Protein AF-H1S1E1-F1 (afdb_monomer_lite)

Foldseek 3Di:
DEEEAEEEEAPLADQLVPLLVVQVVQVVVPDVYYYDYHYDHDYPDDDDPVVVVVVVVCLVVLLVVQVVVQVVVQVVCVVVVDHDPWDDDPSDDDLNVQLVDDLQVLLVVCVPTPLPPDQEEASEADSRHHHLQCQLVSCLVSQHWYAYPSLVVSLVVCVVVVHQQAGPSHTVSRPDCHSHD

InterPro domains:
  IPR026286 Maleate isomerase/Arylmalonate decarboxylase [PTHR40267] (68-173)
  IPR053714 Isomerization and Racemization Enzyme Superfamily [G3DSA:3.40.50.12500] (3-70)
  IPR053714 Isomerization and Racemization Enzyme Superfamily [G3DSA:3.40.50.12500] (71-178)

Radius of gyration: 17.54 Å; chains: 1; bounding box: 46×34×45 Å

Structure (mmCIF, N/CA/C/O backbone):
data_AF-H1S1E1-F1
#
_entry.id   AF-H1S1E1-F1
#
loop_
_atom_site.group_PDB
_atom_site.id
_atom_site.type_symbol
_atom_site.label_atom_id
_atom_site.label_alt_id
_atom_site.label_comp_id
_atom_site.label_asym_id
_atom_site.label_entity_id
_atom_site.label_seq_id
_atom_site.pdbx_PDB_ins_code
_atom_site.Cartn_x
_atom_site.Cartn_y
_atom_site.Cartn_z
_atom_site.occupancy
_atom_site.B_iso_or_equiv
_atom_site.auth_seq_id
_atom_site.auth_comp_id
_atom_site.auth_asym_id
_atom_site.auth_atom_id
_atom_site.pdbx_PDB_model_num
ATOM 1 N N . MET A 1 1 ? -4.943 10.098 22.826 1.00 81.69 1 MET A N 1
ATOM 2 C CA . MET A 1 1 ? -3.510 9.749 22.988 1.00 81.69 1 MET A CA 1
ATOM 3 C C . MET A 1 1 ? -2.759 10.214 21.748 1.00 81.69 1 MET A C 1
ATOM 5 O O . MET A 1 1 ? -3.332 10.129 20.667 1.00 81.69 1 MET A O 1
ATOM 9 N N . ASN A 1 2 ? -1.533 10.728 21.896 1.00 95.62 2 ASN A N 1
ATOM 10 C CA . ASN A 1 2 ? -0.752 11.296 20.789 1.00 95.62 2 ASN A CA 1
ATOM 11 C C . ASN A 1 2 ? 0.468 10.415 20.493 1.00 95.62 2 ASN A C 1
ATOM 13 O O . ASN A 1 2 ? 1.262 10.157 21.395 1.00 95.62 2 ASN A O 1
ATOM 17 N N . TYR A 1 3 ? 0.641 10.016 19.236 1.00 98.19 3 TYR A N 1
ATOM 18 C CA . TYR A 1 3 ? 1.746 9.184 18.764 1.00 98.19 3 TYR A CA 1
ATOM 19 C C . TYR A 1 3 ? 2.636 9.952 17.781 1.00 98.19 3 TYR A C 1
ATOM 21 O O . TYR A 1 3 ? 2.185 10.830 17.037 1.00 98.19 3 TYR A O 1
ATOM 29 N N . ARG A 1 4 ? 3.927 9.615 17.772 1.00 98.19 4 ARG A N 1
ATOM 30 C CA . ARG A 1 4 ? 4.915 10.145 16.827 1.00 98.19 4 ARG A CA 1
ATOM 31 C C . ARG A 1 4 ? 5.440 8.988 15.992 1.00 98.19 4 ARG A C 1
ATOM 33 O O . ARG A 1 4 ? 5.985 8.040 16.547 1.00 98.19 4 ARG A O 1
ATOM 40 N N . ILE A 1 5 ? 5.254 9.068 14.682 1.00 97.94 5 ILE A N 1
ATOM 41 C CA . ILE A 1 5 ? 5.705 8.062 13.727 1.00 97.94 5 ILE A CA 1
ATOM 42 C C . ILE A 1 5 ? 6.956 8.592 13.037 1.00 97.94 5 ILE A C 1
ATOM 44 O O . ILE A 1 5 ? 6.921 9.651 12.413 1.00 97.94 5 ILE A O 1
ATOM 48 N N . GLY A 1 6 ? 8.059 7.861 13.176 1.00 96.88 6 GLY A N 1
ATOM 49 C CA . GLY A 1 6 ? 9.288 8.108 12.432 1.00 96.88 6 GLY A CA 1
ATOM 50 C C . GLY A 1 6 ? 9.296 7.312 11.128 1.00 96.88 6 GLY A C 1
ATOM 51 O O . GLY A 1 6 ? 9.032 6.110 11.159 1.00 96.88 6 GLY A O 1
ATOM 52 N N . GLN A 1 7 ? 9.615 7.948 10.003 1.00 93.12 7 GLN A N 1
ATOM 53 C CA . GLN A 1 7 ? 9.804 7.280 8.713 1.00 93.12 7 GLN A CA 1
ATOM 54 C C . GLN A 1 7 ? 11.248 7.466 8.239 1.00 93.12 7 GLN A C 1
ATOM 56 O O . GLN A 1 7 ? 11.750 8.584 8.173 1.00 93.12 7 GLN A O 1
ATOM 61 N N . ILE A 1 8 ? 11.926 6.368 7.907 1.00 87.50 8 ILE A N 1
ATOM 62 C CA . ILE A 1 8 ? 13.207 6.409 7.195 1.00 87.50 8 ILE A CA 1
ATOM 63 C C . ILE A 1 8 ? 12.890 6.107 5.738 1.00 87.50 8 ILE A C 1
ATOM 65 O O . ILE A 1 8 ? 12.421 5.013 5.432 1.00 87.50 8 ILE A O 1
ATOM 69 N N . VAL A 1 9 ? 13.100 7.083 4.858 1.00 84.88 9 VAL A N 1
ATOM 70 C CA . VAL A 1 9 ? 12.704 6.982 3.447 1.00 84.88 9 VAL A CA 1
ATOM 71 C C . VAL A 1 9 ? 13.876 7.309 2.516 1.00 84.88 9 VAL A C 1
ATOM 73 O O . VAL A 1 9 ? 14.739 8.120 2.873 1.00 84.88 9 VAL A O 1
ATOM 76 N N . PRO A 1 10 ? 13.940 6.707 1.315 1.00 83.44 10 PRO A N 1
ATOM 77 C CA . PRO A 1 10 ? 14.850 7.162 0.269 1.00 83.44 10 PRO A CA 1
ATOM 78 C C . PRO A 1 10 ? 14.654 8.649 -0.027 1.00 83.44 10 PRO A C 1
ATOM 80 O O . PRO A 1 10 ? 13.535 9.154 0.013 1.00 83.44 10 PRO A O 1
ATOM 83 N N . SER A 1 11 ? 15.722 9.360 -0.386 1.00 83.62 11 SER A N 1
ATOM 84 C CA . SER A 1 11 ? 15.637 10.796 -0.684 1.00 83.62 11 SER A CA 1
ATOM 85 C C . SER A 1 11 ? 14.683 11.148 -1.831 1.00 83.62 11 SER A C 1
ATOM 87 O O . SER A 1 11 ? 14.153 12.259 -1.835 1.00 83.62 11 SER A O 1
ATOM 89 N N . SER A 1 12 ? 14.484 10.229 -2.781 1.00 83.75 12 SER A N 1
ATOM 90 C CA . SER A 1 12 ? 13.546 10.352 -3.904 1.00 83.75 12 SER A CA 1
ATOM 91 C C . SER A 1 12 ? 12.153 9.792 -3.599 1.00 83.75 12 SER A C 1
ATOM 93 O O . SER A 1 12 ? 11.258 9.940 -4.428 1.00 83.75 12 SER A O 1
ATOM 95 N N . ASN A 1 13 ? 11.944 9.147 -2.443 1.00 87.19 13 ASN A N 1
ATOM 96 C CA . ASN A 1 13 ? 10.631 8.618 -2.104 1.00 87.19 13 ASN A CA 1
ATOM 97 C C . ASN A 1 13 ? 9.697 9.751 -1.674 1.00 87.19 13 ASN A C 1
ATOM 99 O O . ASN A 1 13 ? 10.069 10.592 -0.858 1.00 87.19 13 ASN A O 1
ATOM 103 N N . ILE A 1 14 ? 8.491 9.762 -2.231 1.00 93.50 14 ILE A N 1
ATOM 104 C CA . ILE A 1 14 ? 7.436 10.720 -1.874 1.00 93.50 14 ILE A CA 1
ATOM 105 C C . ILE A 1 14 ? 6.152 10.014 -1.442 1.00 93.50 14 ILE A C 1
ATOM 107 O O . ILE A 1 14 ? 5.331 10.599 -0.741 1.00 93.50 14 ILE A O 1
ATOM 111 N N . THR A 1 15 ? 5.973 8.757 -1.843 1.00 96.38 15 THR A N 1
ATOM 112 C CA . THR A 1 15 ? 4.716 8.028 -1.670 1.00 96.38 15 THR A CA 1
ATOM 113 C C . THR A 1 15 ? 4.504 7.585 -0.232 1.00 96.38 15 THR A C 1
ATOM 115 O O . THR A 1 15 ? 3.410 7.774 0.294 1.00 96.38 15 THR A O 1
ATOM 118 N N . MET A 1 16 ? 5.535 7.112 0.477 1.00 96.44 16 MET A N 1
ATOM 119 C CA . MET A 1 16 ? 5.373 6.715 1.885 1.00 96.44 16 MET A CA 1
ATOM 120 C C . MET A 1 16 ? 5.051 7.902 2.793 1.00 96.44 16 MET A C 1
ATOM 122 O O . MET A 1 16 ? 4.323 7.744 3.772 1.00 96.44 16 MET A O 1
ATOM 126 N N . GLU A 1 17 ? 5.568 9.087 2.464 1.00 97.19 17 GLU A N 1
ATOM 127 C CA . GLU A 1 17 ? 5.286 10.341 3.175 1.00 97.19 17 GLU A CA 1
ATOM 128 C C . GLU A 1 17 ? 3.906 10.928 2.814 1.00 97.19 17 GLU A C 1
ATOM 130 O O . GLU A 1 17 ? 3.470 11.898 3.429 1.00 97.19 17 GLU A O 1
ATOM 135 N N . ARG A 1 18 ? 3.199 10.343 1.836 1.00 97.81 18 ARG A N 1
ATOM 136 C CA . ARG A 1 18 ? 1.832 10.719 1.443 1.00 97.81 18 ARG A CA 1
ATOM 137 C C . ARG A 1 18 ? 0.806 9.687 1.901 1.00 97.81 18 ARG A C 1
ATOM 139 O O . ARG A 1 18 ? -0.139 10.034 2.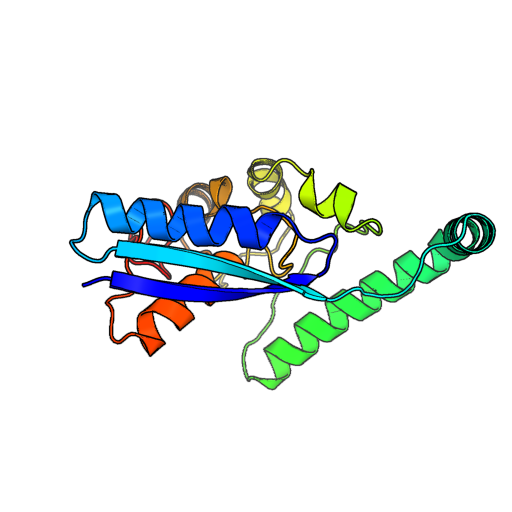605 1.00 97.81 18 ARG A O 1
ATOM 146 N N . GLU A 1 19 ? 0.993 8.423 1.534 1.00 98.56 19 GLU A N 1
ATOM 147 C CA . GLU A 1 19 ? -0.004 7.369 1.739 1.00 98.56 19 GLU A CA 1
ATOM 148 C C . GLU A 1 19 ? -0.123 6.946 3.195 1.00 98.56 19 GLU A C 1
ATOM 150 O O . GLU A 1 19 ? -1.237 6.837 3.701 1.00 98.56 19 GLU A O 1
ATOM 155 N N . VAL A 1 20 ? 0.997 6.767 3.906 1.00 98.50 20 VAL A N 1
ATOM 156 C CA . VAL A 1 20 ? 0.931 6.392 5.325 1.00 98.50 20 VAL A CA 1
ATOM 157 C C . VAL A 1 20 ? 0.213 7.486 6.127 1.00 98.50 20 VAL A C 1
ATOM 159 O O . VAL A 1 20 ? -0.776 7.162 6.790 1.00 98.50 20 VAL A O 1
ATOM 162 N N . PRO A 1 21 ? 0.580 8.782 6.035 1.00 98.50 21 PRO A N 1
ATOM 163 C CA . PRO A 1 21 ? -0.198 9.833 6.684 1.00 98.50 21 PRO A CA 1
ATOM 164 C C . PRO A 1 21 ? -1.665 9.886 6.246 1.00 98.50 21 PRO A C 1
ATOM 166 O O . PRO A 1 21 ? -2.521 10.117 7.096 1.00 98.50 21 PRO A O 1
ATOM 169 N N . ALA A 1 22 ? -1.984 9.639 4.970 1.00 98.50 22 ALA A N 1
ATOM 170 C CA . ALA A 1 22 ? -3.365 9.628 4.483 1.00 98.50 22 ALA A CA 1
ATOM 171 C C . ALA A 1 22 ? -4.209 8.501 5.109 1.00 98.50 22 ALA A C 1
ATOM 173 O O . ALA A 1 22 ? -5.330 8.755 5.556 1.00 98.50 22 ALA A O 1
ATOM 174 N N . ILE A 1 23 ? -3.652 7.291 5.232 1.00 98.62 23 ILE A N 1
ATOM 175 C CA . ILE A 1 23 ? -4.292 6.152 5.910 1.00 98.62 23 ILE A CA 1
ATOM 176 C C . ILE A 1 23 ? -4.599 6.509 7.371 1.00 98.62 23 ILE A C 1
ATOM 178 O O . ILE A 1 23 ? -5.732 6.375 7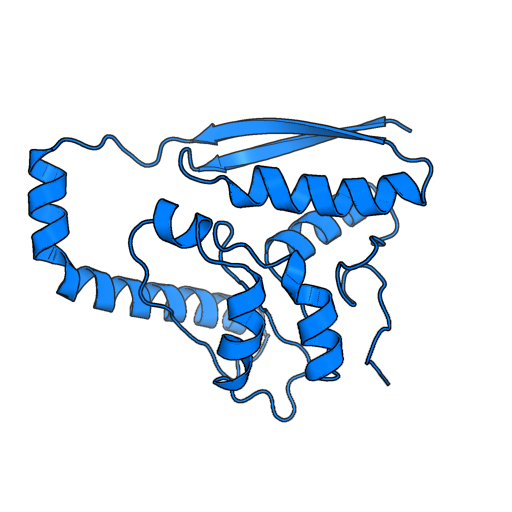.845 1.00 98.62 23 ILE A O 1
ATOM 182 N N . PHE A 1 24 ? -3.607 7.030 8.098 1.00 98.56 24 PHE A N 1
ATOM 183 C CA . PHE A 1 24 ? -3.801 7.447 9.488 1.00 98.56 24 PHE A CA 1
ATOM 184 C C . PHE A 1 24 ? -4.733 8.657 9.614 1.00 98.56 24 PHE A C 1
ATOM 186 O O . PHE A 1 24 ? -5.465 8.753 10.596 1.00 98.56 24 PHE A O 1
ATOM 193 N N . ALA A 1 25 ? -4.768 9.562 8.635 1.00 98.25 25 ALA A N 1
ATOM 194 C CA . ALA A 1 25 ? -5.738 10.652 8.599 1.00 98.25 25 ALA A CA 1
ATOM 195 C C . ALA A 1 25 ? -7.169 10.118 8.471 1.00 98.25 25 ALA A C 1
ATOM 197 O O . ALA A 1 25 ? -8.057 10.613 9.164 1.00 98.25 25 ALA A O 1
ATOM 198 N N . GLY A 1 26 ? -7.382 9.075 7.659 1.00 97.62 26 GLY A N 1
ATOM 199 C CA . GLY A 1 26 ? -8.639 8.329 7.608 1.00 97.62 26 GLY A CA 1
ATOM 200 C C . GLY A 1 26 ? -9.062 7.831 8.985 1.00 97.62 26 GLY A C 1
ATOM 201 O O . GLY A 1 26 ? -10.160 8.139 9.449 1.00 97.62 26 GLY A O 1
ATOM 202 N N . ARG A 1 27 ? -8.150 7.147 9.679 1.00 97.12 27 ARG A N 1
ATOM 203 C CA . ARG A 1 27 ? -8.366 6.678 11.052 1.00 97.12 27 ARG A CA 1
ATOM 204 C C . ARG A 1 27 ? -8.702 7.817 12.023 1.00 97.12 27 ARG A C 1
ATOM 206 O O . ARG A 1 27 ? -9.658 7.710 12.785 1.00 97.12 27 ARG A O 1
ATOM 213 N N . MET A 1 28 ? -7.938 8.912 12.008 1.00 97.62 28 MET A N 1
ATOM 214 C CA . MET A 1 28 ? -8.110 10.042 12.939 1.00 97.62 28 MET A CA 1
ATOM 215 C C . MET A 1 28 ? -9.464 10.749 12.804 1.00 97.62 28 MET A C 1
ATOM 217 O O . MET A 1 28 ? -9.888 11.416 13.749 1.00 97.62 28 MET A O 1
ATOM 221 N N . ARG A 1 29 ? -10.152 10.610 11.659 1.00 97.00 29 ARG A N 1
ATOM 222 C CA . ARG A 1 29 ? -11.530 11.102 11.490 1.00 97.00 29 ARG A CA 1
ATOM 223 C C . ARG A 1 29 ? -12.552 10.296 12.293 1.00 97.00 29 ARG A C 1
ATOM 225 O O . ARG A 1 29 ? -13.601 10.838 12.619 1.00 97.00 29 ARG A O 1
ATOM 232 N N . GLN A 1 30 ? -12.262 9.032 12.597 1.00 95.75 30 GLN A N 1
ATOM 233 C CA . GLN A 1 30 ? -13.202 8.109 13.241 1.00 95.75 30 GLN A CA 1
ATOM 234 C C . GLN A 1 30 ? -12.813 7.749 14.678 1.00 95.75 30 GLN A C 1
ATOM 236 O O . GLN A 1 30 ? -13.681 7.395 15.470 1.00 95.75 30 GLN A O 1
ATOM 241 N N . LEU A 1 31 ? -11.527 7.848 15.028 1.00 96.75 31 LEU A N 1
ATOM 242 C CA . LEU A 1 31 ? -10.983 7.372 16.302 1.00 96.75 31 LEU A CA 1
ATOM 243 C C . LEU A 1 31 ? -10.215 8.474 17.067 1.00 96.75 31 LEU A C 1
ATOM 245 O O . LEU A 1 31 ? -9.765 9.462 16.473 1.00 96.75 31 LEU A O 1
ATOM 249 N N . PRO A 1 32 ? -10.080 8.358 18.405 1.00 96.88 32 PRO A N 1
ATOM 250 C CA . PRO A 1 32 ? -9.568 9.437 19.255 1.00 96.88 32 PRO A CA 1
ATOM 251 C C . PRO A 1 32 ? -8.038 9.587 19.243 1.00 96.88 32 PRO A C 1
ATOM 253 O O . PRO A 1 32 ? -7.521 10.594 19.735 1.00 96.88 32 PRO A O 1
ATOM 256 N N . GLU A 1 33 ? -7.285 8.615 18.720 1.00 97.75 33 GLU A N 1
ATOM 257 C CA . GLU A 1 33 ? -5.828 8.739 18.612 1.00 97.75 33 GLU A CA 1
ATOM 258 C C . GLU A 1 33 ? -5.426 9.862 17.648 1.00 97.75 33 GLU A C 1
ATOM 260 O O . GLU A 1 33 ? -6.137 10.183 16.694 1.00 97.75 33 GLU A O 1
ATOM 265 N N . ARG A 1 34 ? -4.268 10.478 17.892 1.00 98.00 34 ARG A N 1
ATOM 266 C CA . ARG A 1 34 ? -3.675 11.487 17.008 1.00 98.00 34 ARG A CA 1
ATOM 267 C C . ARG A 1 34 ? -2.240 11.111 16.678 1.00 98.00 34 ARG A C 1
ATOM 269 O O . ARG A 1 34 ? -1.526 10.593 17.535 1.00 98.00 34 ARG A O 1
ATOM 276 N N . PHE A 1 35 ? -1.818 11.404 15.452 1.00 98.44 35 PHE A N 1
ATOM 277 C CA . PHE A 1 35 ? -0.511 11.023 14.925 1.00 98.44 35 PHE A CA 1
ATOM 278 C C . PHE A 1 35 ? 0.198 12.236 14.333 1.00 98.44 35 PHE A C 1
ATOM 280 O O . PHE A 1 35 ? -0.417 13.084 13.692 1.00 98.44 35 PHE A O 1
ATOM 287 N N . SER A 1 36 ? 1.508 12.295 14.538 1.00 98.31 36 SER A N 1
ATOM 288 C CA . SER A 1 36 ? 2.411 13.196 13.821 1.00 98.31 36 SER A CA 1
ATOM 289 C C . SER A 1 36 ? 3.486 12.367 13.129 1.00 98.31 36 SER A C 1
ATOM 291 O O . SER A 1 36 ? 3.926 11.358 13.685 1.00 98.31 36 SER A O 1
ATOM 293 N N . PHE A 1 37 ? 3.892 12.785 11.933 1.00 98.25 37 PHE A N 1
ATOM 294 C CA . PHE A 1 37 ? 4.836 12.062 11.084 1.00 98.25 37 PHE A CA 1
ATOM 295 C C . PHE A 1 37 ? 6.125 12.862 10.946 1.00 98.25 37 PHE A C 1
ATOM 297 O O . PHE A 1 37 ? 6.085 14.073 10.735 1.00 98.25 37 PHE A O 1
ATOM 304 N N . HIS A 1 38 ? 7.256 12.180 11.108 1.00 97.94 38 HIS A N 1
ATOM 305 C CA . HIS A 1 38 ? 8.590 12.772 11.123 1.00 97.94 38 HIS A CA 1
ATOM 306 C C . HIS A 1 38 ? 9.506 11.919 10.255 1.00 97.94 38 HIS A C 1
ATOM 308 O O . HIS A 1 38 ? 9.708 10.741 10.551 1.00 97.94 38 HIS A O 1
ATOM 314 N N . SER A 1 39 ? 10.071 12.498 9.202 1.00 93.19 39 SER A N 1
ATOM 315 C CA . SER A 1 39 ? 10.877 11.746 8.242 1.00 93.19 39 SER A CA 1
ATOM 316 C C . SER A 1 39 ? 12.363 12.053 8.360 1.00 93.19 39 SER A C 1
ATOM 318 O O . SER A 1 39 ? 12.767 13.200 8.547 1.00 93.19 39 SER A O 1
ATOM 320 N N . SER A 1 40 ? 13.183 11.024 8.172 1.00 90.69 40 SER A N 1
ATOM 321 C CA . SER A 1 40 ? 14.610 11.140 7.888 1.00 90.69 40 SER A CA 1
ATOM 322 C C . SER A 1 40 ? 14.893 10.539 6.516 1.00 90.69 40 SER A C 1
ATOM 324 O O . SER A 1 40 ? 14.399 9.458 6.186 1.00 90.69 40 SER A O 1
ATOM 326 N N . ARG A 1 41 ? 15.678 11.249 5.702 1.00 85.50 41 ARG A N 1
ATOM 327 C CA . ARG A 1 41 ? 15.966 10.860 4.319 1.00 85.50 41 ARG A CA 1
ATOM 328 C C . ARG A 1 41 ? 17.356 10.259 4.198 1.00 85.50 41 ARG A C 1
ATOM 330 O O . ARG A 1 41 ? 18.344 10.897 4.554 1.00 85.50 41 ARG A O 1
ATOM 337 N N . VAL A 1 42 ? 17.431 9.065 3.620 1.00 77.81 42 VAL A N 1
ATOM 338 C CA . VAL A 1 42 ? 18.698 8.403 3.290 1.00 77.81 42 VAL A CA 1
ATOM 339 C C . VAL A 1 42 ? 18.996 8.631 1.810 1.00 77.81 42 VAL A C 1
ATOM 341 O O . VAL A 1 42 ? 18.147 8.388 0.951 1.00 77.81 42 VAL A O 1
ATOM 344 N N . ARG A 1 43 ? 20.197 9.132 1.498 1.00 69.19 43 ARG A N 1
ATOM 345 C CA . ARG A 1 43 ? 20.648 9.289 0.109 1.00 69.19 43 ARG A CA 1
ATOM 346 C C . ARG A 1 43 ? 21.149 7.954 -0.427 1.00 69.19 43 ARG A C 1
ATOM 348 O O . ARG A 1 43 ? 22.132 7.423 0.081 1.00 69.19 43 ARG A O 1
ATOM 355 N N . LEU A 1 44 ? 20.530 7.480 -1.499 1.00 51.34 44 LEU A N 1
ATOM 356 C CA . LEU A 1 44 ? 21.059 6.414 -2.346 1.00 51.34 44 LEU A CA 1
ATOM 357 C C . LEU A 1 44 ? 21.965 7.048 -3.419 1.00 51.34 44 LEU A C 1
ATOM 359 O O . LEU A 1 44 ? 21.517 7.333 -4.514 1.00 51.34 44 LEU A O 1
ATOM 363 N N . HIS A 1 45 ? 23.217 7.333 -3.039 1.00 49.81 45 HIS A N 1
ATOM 364 C CA . HIS A 1 45 ? 24.364 7.770 -3.866 1.00 49.81 45 HIS A CA 1
ATOM 365 C C . HIS A 1 45 ? 24.207 9.005 -4.800 1.00 49.81 45 HIS A C 1
ATOM 367 O O . HIS A 1 45 ? 23.132 9.519 -5.082 1.00 49.81 45 HIS A O 1
ATOM 373 N N . ARG A 1 46 ? 25.348 9.621 -5.141 1.00 41.19 46 ARG A N 1
ATOM 374 C CA . ARG A 1 46 ? 25.475 10.966 -5.739 1.00 41.19 46 ARG A CA 1
ATOM 375 C C . ARG A 1 46 ? 25.353 10.870 -7.267 1.00 41.19 46 ARG A C 1
ATOM 377 O O . ARG A 1 46 ? 26.131 10.148 -7.869 1.00 41.19 46 ARG A O 1
ATOM 384 N N . VAL A 1 47 ? 24.448 11.629 -7.883 1.00 47.19 47 VAL A N 1
ATOM 385 C CA . VAL A 1 47 ? 24.239 11.642 -9.344 1.00 47.19 47 VAL A CA 1
ATOM 386 C C . VAL A 1 47 ? 25.107 12.727 -10.002 1.00 47.19 47 VAL A C 1
ATOM 388 O O . VAL A 1 47 ? 25.037 13.892 -9.608 1.00 47.19 47 VAL A O 1
ATOM 391 N N . VAL A 1 48 ? 25.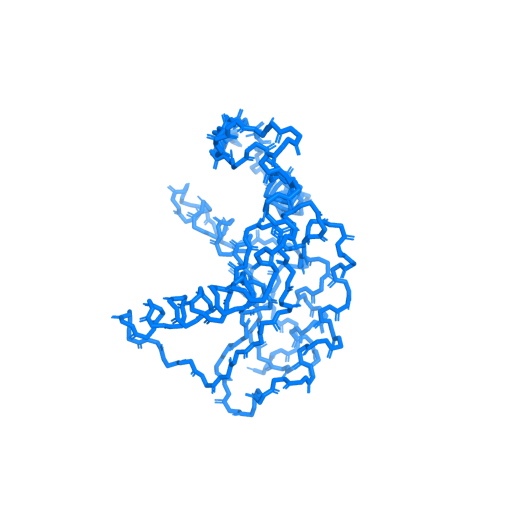921 12.354 -10.997 1.00 55.66 48 VAL A N 1
ATOM 392 C CA . VAL A 1 48 ? 26.736 13.257 -11.839 1.00 55.66 48 VAL A CA 1
ATOM 393 C C . VAL A 1 48 ? 26.294 13.094 -13.300 1.00 55.66 48 VAL A C 1
ATOM 395 O O . VAL A 1 48 ? 26.048 11.974 -13.733 1.00 55.66 48 VAL A O 1
ATOM 398 N N . ALA A 1 49 ? 26.202 14.180 -14.079 1.00 52.56 49 ALA A N 1
ATOM 399 C CA . ALA A 1 49 ? 25.633 14.168 -15.440 1.00 52.56 49 ALA A CA 1
ATOM 400 C C . ALA A 1 49 ? 26.263 13.124 -16.393 1.00 52.56 49 ALA A C 1
ATOM 402 O O . ALA A 1 49 ? 25.549 12.462 -17.140 1.00 52.56 49 ALA A O 1
ATOM 403 N N . GLN A 1 50 ? 27.581 12.905 -16.312 1.00 51.12 50 GLN A N 1
ATOM 404 C CA . GLN A 1 50 ? 28.273 11.862 -17.087 1.00 51.12 50 GLN A CA 1
ATOM 405 C C . GLN A 1 50 ? 27.887 10.429 -16.685 1.00 51.12 50 GLN A C 1
ATOM 407 O O . GLN A 1 50 ? 27.889 9.534 -17.530 1.00 51.12 50 GLN A O 1
ATOM 412 N N . GLU A 1 51 ? 27.549 10.190 -15.415 1.00 51.56 51 GLU A N 1
ATOM 413 C CA . GLU A 1 51 ? 27.049 8.883 -14.974 1.00 51.56 51 GLU A CA 1
ATOM 414 C C . GLU A 1 51 ? 25.604 8.656 -15.425 1.00 51.56 51 GLU A C 1
ATOM 416 O O . GLU A 1 51 ? 25.243 7.527 -15.741 1.00 51.56 51 GLU A O 1
ATOM 421 N N . LEU A 1 52 ? 24.818 9.728 -15.576 1.00 46.06 52 LEU A N 1
ATOM 422 C CA . LEU A 1 52 ? 23.457 9.680 -16.113 1.00 46.06 52 LEU A CA 1
ATOM 423 C C . LEU A 1 52 ? 23.431 9.252 -17.592 1.00 46.06 52 LEU A C 1
ATOM 425 O O . LEU A 1 52 ? 22.640 8.401 -17.985 1.00 46.06 52 LEU A O 1
ATOM 429 N N . GLU A 1 53 ? 24.348 9.772 -18.414 1.00 52.81 53 GLU A N 1
ATOM 430 C CA . GLU A 1 53 ? 24.490 9.343 -19.816 1.00 52.81 53 GLU A CA 1
ATOM 431 C C . GLU A 1 53 ? 24.944 7.885 -19.949 1.00 52.81 53 GLU A C 1
ATOM 433 O O . GLU A 1 53 ? 24.598 7.200 -20.913 1.00 52.81 53 GLU A O 1
ATOM 438 N N . ARG A 1 54 ? 25.740 7.403 -18.991 1.00 52.12 54 ARG A N 1
ATOM 439 C CA . ARG A 1 54 ? 26.179 6.008 -18.934 1.00 52.12 54 ARG A CA 1
ATOM 440 C C . ARG A 1 54 ? 25.040 5.089 -18.484 1.00 52.12 54 ARG A C 1
ATOM 442 O O . ARG A 1 54 ? 24.840 4.063 -19.120 1.00 52.12 54 ARG A O 1
ATOM 449 N N . MET A 1 55 ? 24.244 5.514 -17.504 1.00 45.47 55 MET A N 1
ATOM 450 C CA . MET A 1 55 ? 23.015 4.842 -17.071 1.00 45.47 55 MET A CA 1
ATOM 451 C C . MET A 1 55 ? 21.983 4.739 -18.207 1.00 45.47 55 MET A C 1
ATOM 453 O O . MET A 1 55 ? 21.414 3.675 -18.423 1.00 45.47 55 MET A O 1
ATOM 457 N N . ASN A 1 56 ? 21.822 5.791 -19.020 1.00 52.56 56 ASN A N 1
ATOM 458 C CA . ASN A 1 56 ? 20.935 5.765 -20.191 1.00 52.56 56 ASN A CA 1
ATOM 459 C C . ASN A 1 56 ? 21.365 4.737 -21.256 1.00 52.56 56 ASN A C 1
ATOM 461 O O . ASN A 1 56 ? 20.524 4.209 -21.978 1.00 52.56 56 ASN A O 1
ATOM 465 N N . ARG A 1 57 ? 22.661 4.417 -21.366 1.00 57.00 57 ARG A N 1
ATOM 466 C CA . ARG A 1 57 ? 23.150 3.350 -22.263 1.00 57.00 57 ARG A CA 1
ATOM 467 C C . ARG A 1 57 ? 22.928 1.945 -21.697 1.00 57.00 57 ARG A C 1
ATOM 469 O O . ARG A 1 57 ? 22.853 0.997 -22.473 1.00 57.00 57 ARG A O 1
ATOM 476 N N . ASP A 1 58 ? 22.761 1.825 -20.384 1.00 56.50 58 ASP A N 1
ATOM 477 C CA . ASP A 1 58 ? 22.526 0.561 -19.686 1.00 56.50 58 ASP A CA 1
ATOM 478 C C . ASP A 1 58 ? 21.033 0.178 -19.622 1.00 56.50 58 ASP A C 1
ATOM 480 O O . ASP A 1 58 ? 20.709 -0.855 -19.051 1.00 56.50 58 ASP A O 1
ATOM 484 N N . MET A 1 59 ? 20.111 0.920 -20.259 1.00 51.56 59 MET A N 1
ATOM 485 C CA . MET A 1 59 ? 18.656 0.655 -20.206 1.00 51.56 59 MET A CA 1
ATOM 486 C C . MET A 1 59 ? 18.261 -0.814 -20.462 1.00 51.56 59 MET A C 1
ATOM 488 O O . MET A 1 59 ? 17.396 -1.345 -19.769 1.00 51.56 59 MET A O 1
ATOM 492 N N . GLY A 1 60 ? 18.910 -1.500 -21.413 1.00 58.19 60 GLY A N 1
ATOM 493 C CA . GLY A 1 60 ? 18.657 -2.926 -21.676 1.00 58.19 60 GLY A CA 1
ATOM 494 C C . GLY A 1 60 ? 19.125 -3.857 -20.548 1.00 58.19 60 GLY A C 1
ATOM 495 O O . GLY A 1 60 ? 18.468 -4.850 -20.249 1.00 58.19 60 GLY A O 1
ATOM 496 N N . ARG A 1 61 ? 20.227 -3.510 -19.876 1.00 58.56 61 ARG A N 1
ATOM 497 C CA . ARG A 1 61 ? 20.707 -4.189 -18.668 1.00 58.56 61 ARG A CA 1
ATOM 498 C C . ARG A 1 61 ? 19.793 -3.888 -17.482 1.00 58.56 61 ARG A C 1
ATOM 500 O O . ARG A 1 61 ? 19.461 -4.799 -16.737 1.00 58.56 61 ARG A O 1
ATOM 507 N N . CYS A 1 62 ? 19.325 -2.654 -17.347 1.00 58.09 62 CYS A N 1
ATOM 508 C CA . CYS A 1 62 ? 18.432 -2.276 -16.264 1.00 58.09 62 CYS A CA 1
ATOM 509 C C . CYS A 1 62 ? 17.054 -2.955 -16.374 1.00 58.09 62 CYS A C 1
ATOM 511 O O . CYS A 1 62 ? 16.468 -3.307 -15.357 1.00 58.09 62 CYS A O 1
ATOM 513 N N . ALA A 1 63 ? 16.552 -3.213 -17.586 1.00 58.16 63 ALA A N 1
ATOM 514 C CA . ALA A 1 63 ? 15.347 -4.025 -17.778 1.00 58.16 63 ALA A CA 1
ATOM 515 C C . ALA A 1 63 ? 15.532 -5.475 -17.283 1.00 58.16 63 ALA A C 1
ATOM 517 O O . ALA A 1 63 ? 14.631 -6.028 -16.652 1.00 58.16 63 ALA A O 1
ATOM 518 N N . LEU A 1 64 ? 16.709 -6.074 -17.516 1.00 58.75 64 LEU A N 1
ATOM 519 C CA . LEU A 1 64 ? 17.063 -7.387 -16.960 1.00 58.75 64 LEU A CA 1
ATOM 520 C C . LEU A 1 64 ? 17.189 -7.333 -15.429 1.00 58.75 64 LEU A C 1
ATOM 522 O O . LEU A 1 64 ? 16.622 -8.178 -14.745 1.00 58.75 64 LEU A O 1
ATOM 526 N N . GLU A 1 65 ? 17.844 -6.305 -14.885 1.00 61.25 65 GLU A N 1
ATOM 527 C CA . GLU A 1 65 ? 17.980 -6.092 -13.435 1.00 61.25 65 GLU A CA 1
ATOM 528 C C . GLU A 1 65 ? 16.617 -5.876 -12.751 1.00 61.25 65 GLU A C 1
ATOM 530 O O . GLU A 1 65 ? 16.398 -6.343 -11.635 1.00 61.25 65 GLU A O 1
ATOM 535 N N . LEU A 1 66 ? 15.656 -5.223 -13.413 1.00 62.06 66 LEU A N 1
ATOM 536 C CA . LEU A 1 66 ? 14.294 -5.0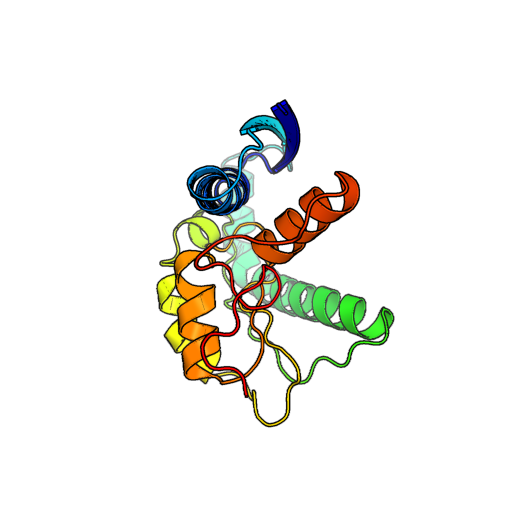87 -12.892 1.00 62.06 66 LEU A CA 1
ATOM 537 C C . LEU A 1 66 ? 13.552 -6.425 -12.869 1.00 62.06 66 LEU A C 1
ATOM 539 O O . LEU A 1 66 ? 12.846 -6.704 -11.899 1.00 62.06 66 LEU A O 1
ATOM 543 N N . ALA A 1 67 ? 13.697 -7.257 -13.903 1.00 67.75 67 ALA A N 1
ATOM 544 C CA . ALA A 1 67 ? 13.136 -8.606 -13.891 1.00 67.75 67 ALA A CA 1
ATOM 545 C C . ALA A 1 67 ? 13.748 -9.448 -12.755 1.00 67.75 67 ALA A C 1
ATOM 547 O O . ALA A 1 67 ? 13.024 -10.143 -12.039 1.00 67.75 67 ALA A O 1
ATOM 548 N N . GLU A 1 68 ? 15.057 -9.316 -12.520 1.00 74.31 68 GLU A N 1
ATOM 549 C CA . GLU A 1 68 ? 15.735 -9.918 -11.367 1.00 74.31 68 GLU A CA 1
ATOM 550 C C . GLU A 1 68 ? 15.226 -9.366 -10.028 1.00 74.31 68 GLU A C 1
ATOM 552 O O . GLU A 1 68 ? 15.081 -10.133 -9.073 1.00 74.31 68 GLU A O 1
ATOM 557 N N . LEU A 1 69 ? 14.898 -8.073 -9.944 1.00 78.50 69 LEU A N 1
ATOM 558 C CA . LEU A 1 69 ? 14.335 -7.464 -8.739 1.00 78.50 69 LEU A CA 1
ATOM 559 C C . LEU A 1 69 ? 12.931 -7.999 -8.436 1.00 78.50 69 LEU A C 1
ATOM 561 O O . LEU A 1 69 ? 12.654 -8.343 -7.289 1.00 78.50 69 LEU A O 1
ATOM 565 N N . THR A 1 70 ? 12.059 -8.122 -9.442 1.00 86.81 70 THR A N 1
ATOM 566 C CA . THR A 1 70 ? 10.742 -8.756 -9.261 1.00 86.81 70 THR A CA 1
ATOM 567 C C . THR A 1 70 ? 10.899 -10.196 -8.792 1.00 86.81 70 THR A C 1
ATOM 569 O O . THR A 1 70 ? 10.273 -10.565 -7.803 1.00 86.81 70 THR A O 1
ATOM 572 N N . ARG A 1 71 ? 11.787 -10.978 -9.422 1.00 87.88 71 ARG A N 1
ATOM 573 C CA . ARG A 1 71 ? 12.093 -12.348 -8.983 1.00 87.88 71 ARG A CA 1
ATOM 574 C C . ARG A 1 71 ? 12.575 -12.379 -7.531 1.00 87.88 71 ARG A C 1
ATOM 576 O O . ARG A 1 71 ? 12.096 -13.193 -6.760 1.00 87.88 71 ARG A O 1
ATOM 583 N N . THR A 1 72 ? 13.451 -11.458 -7.137 1.00 85.62 72 THR A N 1
ATOM 584 C CA . THR A 1 72 ? 13.953 -11.366 -5.754 1.00 85.62 72 THR A CA 1
ATOM 585 C C . THR A 1 72 ? 12.826 -11.103 -4.752 1.00 85.62 72 THR A C 1
ATOM 587 O O . THR A 1 72 ? 12.809 -11.693 -3.675 1.00 85.62 72 THR A O 1
ATOM 590 N N . VAL A 1 73 ? 11.869 -10.230 -5.091 1.00 89.19 73 VAL A N 1
ATOM 591 C CA . VAL A 1 73 ? 10.694 -9.969 -4.242 1.00 89.19 73 VAL A CA 1
ATOM 592 C C . VAL A 1 73 ? 9.806 -11.209 -4.137 1.00 89.19 73 VAL A C 1
ATOM 594 O O . VAL A 1 73 ? 9.381 -11.546 -3.035 1.00 89.19 73 VAL A O 1
ATOM 597 N N . VAL A 1 74 ? 9.548 -11.888 -5.259 1.00 94.88 74 VAL A N 1
ATOM 598 C CA . VAL A 1 74 ? 8.762 -13.130 -5.300 1.00 94.88 74 VAL A CA 1
ATOM 599 C C . VAL A 1 74 ? 9.419 -14.214 -4.447 1.00 94.88 74 VAL A C 1
ATOM 601 O O . VAL A 1 74 ? 8.793 -14.710 -3.518 1.00 94.88 74 VAL A O 1
ATOM 604 N N . GLU A 1 75 ? 10.703 -14.488 -4.673 1.00 94.00 75 GLU A N 1
ATOM 605 C CA . GLU A 1 75 ? 11.467 -15.497 -3.932 1.00 94.00 75 GLU A CA 1
ATOM 606 C C . GLU A 1 75 ? 11.504 -15.205 -2.432 1.00 94.00 75 GLU A C 1
ATOM 608 O O . GLU A 1 75 ? 11.440 -16.123 -1.617 1.00 94.00 75 GLU A O 1
ATOM 613 N N . TYR A 1 76 ? 11.578 -13.929 -2.045 1.00 92.00 76 TYR A N 1
ATOM 614 C CA . TYR A 1 76 ? 11.500 -13.550 -0.640 1.00 92.00 76 TYR A CA 1
ATOM 615 C C . TYR A 1 76 ? 10.130 -13.896 -0.040 1.00 92.00 76 TYR A C 1
ATOM 617 O O . TYR A 1 76 ? 10.077 -14.510 1.023 1.00 92.00 76 TYR A O 1
ATOM 625 N N . ILE A 1 77 ? 9.030 -13.560 -0.721 1.00 95.62 77 ILE A N 1
ATOM 626 C CA . ILE A 1 77 ? 7.668 -13.887 -0.264 1.00 95.62 77 ILE A CA 1
ATOM 627 C C . ILE A 1 77 ? 7.481 -15.410 -0.161 1.00 95.62 77 ILE A C 1
ATOM 629 O O . ILE A 1 77 ? 6.987 -15.902 0.855 1.00 95.62 77 ILE A O 1
ATOM 633 N N . GLU A 1 78 ? 7.952 -16.160 -1.156 1.00 97.44 78 GLU A N 1
ATOM 634 C CA . GLU A 1 78 ? 7.903 -17.626 -1.167 1.00 97.44 78 GLU A CA 1
ATOM 635 C C . GLU A 1 78 ? 8.751 -18.248 -0.055 1.00 97.44 78 GLU A C 1
ATOM 637 O O . GLU A 1 78 ? 8.333 -19.223 0.572 1.00 97.44 78 GLU A O 1
ATOM 642 N N . SER A 1 79 ? 9.906 -17.655 0.266 1.00 96.50 79 SER A N 1
ATOM 643 C CA . SER A 1 79 ? 10.752 -18.108 1.378 1.00 96.50 79 SER A CA 1
ATOM 644 C C . SER A 1 79 ? 10.086 -17.956 2.751 1.00 96.50 79 SER A C 1
ATOM 646 O O . SER A 1 79 ? 10.414 -18.698 3.677 1.00 96.50 79 SER A O 1
ATOM 648 N N . GLU A 1 80 ? 9.104 -17.058 2.870 1.00 97.44 80 GLU A N 1
ATOM 649 C CA . GLU A 1 80 ? 8.262 -16.885 4.061 1.00 97.44 80 GLU A CA 1
ATOM 650 C C . GLU A 1 80 ? 7.050 -17.847 4.066 1.00 97.44 80 GLU A C 1
ATOM 652 O O . GLU A 1 80 ? 6.165 -17.742 4.917 1.00 97.44 80 GLU A O 1
ATOM 657 N N . GLY A 1 81 ? 7.003 -18.806 3.132 1.00 97.62 81 GLY A N 1
ATOM 658 C CA . GLY A 1 81 ? 5.962 -19.831 3.038 1.00 97.62 81 GLY A CA 1
ATOM 659 C C . GLY A 1 81 ? 4.662 -19.352 2.389 1.00 97.62 81 GLY A C 1
ATOM 660 O O . GLY A 1 81 ? 3.615 -19.952 2.630 1.00 97.62 81 GLY A O 1
ATOM 661 N N . ILE A 1 82 ? 4.710 -18.273 1.601 1.00 98.12 82 ILE A N 1
ATOM 662 C CA . ILE A 1 82 ? 3.557 -17.705 0.892 1.00 98.12 82 ILE A CA 1
ATOM 663 C C . ILE A 1 82 ? 3.738 -17.938 -0.609 1.00 98.12 82 ILE A C 1
ATOM 665 O O . ILE A 1 82 ? 4.662 -17.404 -1.211 1.00 98.12 82 ILE A O 1
ATOM 669 N N . GLU A 1 83 ? 2.844 -18.706 -1.224 1.00 98.25 83 GLU A N 1
ATOM 670 C CA . GLU A 1 83 ? 2.867 -18.934 -2.672 1.00 98.25 83 GLU A CA 1
ATOM 671 C C . GLU A 1 83 ? 2.546 -17.643 -3.443 1.00 98.25 83 GLU A C 1
ATOM 673 O O . GLU A 1 83 ? 1.580 -16.941 -3.127 1.00 98.25 83 GLU A O 1
ATOM 678 N N . VAL A 1 84 ? 3.334 -17.340 -4.480 1.00 98.19 84 VAL A N 1
ATOM 679 C CA . VAL A 1 84 ? 3.062 -16.230 -5.401 1.00 98.19 84 VAL A CA 1
ATOM 680 C C . VAL A 1 84 ? 2.633 -16.791 -6.750 1.00 98.19 84 VAL A C 1
ATOM 682 O O . VAL A 1 84 ? 3.450 -17.268 -7.530 1.00 98.19 84 VAL A O 1
ATOM 685 N N . LYS A 1 85 ? 1.331 -16.704 -7.038 1.00 98.06 85 LYS A N 1
ATOM 686 C CA . LYS A 1 85 ? 0.752 -17.252 -8.271 1.00 98.06 85 LYS A CA 1
ATOM 687 C C . LYS A 1 85 ? 1.177 -16.495 -9.535 1.00 98.06 85 LYS A C 1
ATOM 689 O O . LYS A 1 85 ? 1.479 -17.115 -10.549 1.00 98.06 85 LYS A O 1
ATOM 694 N N . ASP A 1 86 ? 1.146 -15.165 -9.486 1.00 97.94 86 ASP A N 1
ATOM 695 C CA . ASP A 1 86 ? 1.454 -14.304 -10.629 1.00 97.94 86 ASP A CA 1
ATOM 696 C C . ASP A 1 86 ? 1.971 -12.932 -10.164 1.00 97.94 86 ASP A C 1
ATOM 698 O O . ASP A 1 86 ? 1.655 -12.477 -9.059 1.00 97.94 86 ASP A O 1
ATOM 702 N N . ALA A 1 87 ? 2.774 -12.269 -10.999 1.00 96.75 87 ALA A N 1
ATOM 703 C CA . ALA A 1 87 ? 3.374 -10.970 -10.708 1.00 96.75 87 ALA A CA 1
ATOM 704 C C . ALA A 1 87 ? 3.611 -10.141 -11.981 1.00 96.75 87 ALA A C 1
ATOM 706 O O . ALA A 1 87 ? 4.097 -10.636 -12.995 1.00 96.75 87 ALA A O 1
ATOM 707 N N . ILE A 1 88 ? 3.360 -8.830 -11.898 1.00 94.38 88 ILE A N 1
ATOM 708 C CA . ILE A 1 88 ? 3.641 -7.878 -12.982 1.00 94.38 88 ILE A CA 1
ATOM 709 C C . ILE A 1 88 ? 4.825 -6.992 -12.612 1.00 94.38 88 ILE A C 1
ATOM 711 O O . ILE A 1 88 ? 4.878 -6.399 -11.534 1.00 94.38 88 ILE A O 1
ATOM 715 N N . ASN A 1 89 ? 5.740 -6.838 -13.568 1.00 91.25 89 ASN A N 1
ATOM 716 C CA . ASN A 1 89 ? 6.755 -5.797 -13.563 1.00 91.25 89 ASN A CA 1
ATOM 717 C C . ASN A 1 89 ? 6.402 -4.726 -14.606 1.00 91.25 89 ASN A C 1
ATOM 719 O O . ASN A 1 89 ? 6.124 -5.044 -15.763 1.00 91.25 89 ASN A O 1
ATOM 723 N N . PHE A 1 90 ? 6.412 -3.457 -14.198 1.00 89.12 90 PHE A N 1
ATOM 724 C CA . PHE A 1 90 ? 6.124 -2.319 -15.076 1.00 89.12 90 PHE A CA 1
ATOM 725 C C . PHE A 1 90 ? 7.357 -1.780 -15.811 1.00 89.12 90 PHE A C 1
ATOM 727 O O . PHE A 1 90 ? 7.217 -0.909 -16.663 1.00 89.12 90 PHE A O 1
ATOM 734 N N . SER A 1 91 ? 8.549 -2.286 -15.491 1.00 86.19 91 SER A N 1
ATOM 735 C CA . SER A 1 91 ? 9.823 -1.911 -16.109 1.00 86.19 91 SER A CA 1
ATOM 736 C C . SER A 1 91 ? 10.142 -0.409 -16.035 1.00 86.19 91 SER A C 1
ATOM 738 O O . SER A 1 91 ? 10.750 0.147 -16.946 1.00 86.19 91 SER A O 1
ATOM 740 N N . ILE A 1 92 ? 9.733 0.251 -14.944 1.00 83.75 92 ILE A N 1
ATOM 741 C CA . ILE A 1 92 ? 9.976 1.682 -14.708 1.00 83.75 92 ILE A CA 1
ATOM 742 C C . ILE A 1 92 ? 11.251 1.834 -13.883 1.00 83.75 92 ILE A C 1
ATOM 744 O O . ILE A 1 92 ? 11.331 1.341 -12.757 1.00 83.75 92 ILE A O 1
ATOM 748 N N . LEU A 1 93 ? 12.244 2.506 -14.463 1.00 79.94 93 LEU A N 1
ATOM 749 C CA . LEU A 1 93 ? 13.585 2.630 -13.894 1.00 79.94 93 LEU A CA 1
ATOM 750 C C . LEU A 1 93 ? 13.733 3.830 -12.963 1.00 79.94 93 LEU A C 1
ATOM 752 O O . LEU A 1 93 ? 14.374 3.719 -11.917 1.00 79.94 93 LEU A O 1
ATOM 756 N N . ASP A 1 94 ? 13.151 4.973 -13.329 1.00 82.31 94 ASP A N 1
ATOM 757 C CA . ASP A 1 94 ? 13.233 6.168 -12.501 1.00 82.31 94 ASP A CA 1
ATOM 758 C C . ASP A 1 94 ? 12.216 6.091 -11.355 1.00 82.31 94 ASP A C 1
ATOM 760 O O . ASP A 1 94 ? 11.001 6.029 -11.543 1.00 82.31 94 ASP A O 1
ATOM 764 N N . ASN A 1 95 ? 12.721 6.133 -10.124 1.00 81.62 95 ASN A N 1
ATOM 765 C CA . ASN A 1 95 ? 11.892 6.143 -8.927 1.00 81.62 95 ASN A CA 1
ATOM 766 C C . ASN A 1 95 ? 10.978 7.387 -8.862 1.00 81.62 95 ASN A C 1
ATOM 768 O O . ASN A 1 95 ? 9.946 7.351 -8.196 1.00 81.62 95 ASN A O 1
ATOM 772 N N . LEU A 1 96 ? 11.320 8.496 -9.523 1.00 87.25 96 LEU A N 1
ATOM 773 C CA . LEU A 1 96 ? 10.419 9.645 -9.646 1.00 87.25 96 LEU A CA 1
ATOM 774 C C . LEU A 1 96 ? 9.220 9.309 -10.538 1.00 87.25 96 LEU A C 1
ATOM 776 O O . LEU A 1 96 ? 8.091 9.486 -10.090 1.00 87.25 96 LEU A O 1
ATOM 780 N N . GLU A 1 97 ? 9.448 8.710 -11.710 1.00 89.38 97 GLU A N 1
ATOM 781 C CA . GLU A 1 97 ? 8.381 8.256 -12.615 1.00 89.38 97 GLU A CA 1
ATOM 782 C C . GLU A 1 97 ? 7.458 7.234 -11.935 1.00 89.38 97 GLU A C 1
ATOM 784 O O . GLU A 1 97 ? 6.236 7.318 -12.053 1.00 89.38 97 GLU A O 1
ATOM 789 N N . VAL A 1 98 ? 8.017 6.312 -11.137 1.00 89.50 98 VAL A N 1
ATOM 790 C CA . VAL A 1 98 ? 7.223 5.379 -10.313 1.00 89.50 98 VAL A CA 1
ATOM 791 C C . VAL A 1 98 ? 6.266 6.129 -9.378 1.00 89.50 98 VAL A C 1
ATOM 793 O O . VAL A 1 98 ? 5.125 5.700 -9.202 1.00 89.50 98 VAL A O 1
ATOM 796 N N . GLY A 1 99 ? 6.723 7.230 -8.775 1.00 90.75 99 GLY A N 1
ATOM 797 C CA . GLY A 1 99 ? 5.945 8.048 -7.838 1.00 90.75 99 GLY A CA 1
ATOM 798 C C . GLY A 1 99 ? 4.931 8.986 -8.500 1.00 90.75 99 GLY A C 1
ATOM 799 O O . GLY A 1 99 ? 4.040 9.488 -7.815 1.00 90.75 99 GLY A O 1
ATOM 800 N N . GLU A 1 100 ? 5.063 9.224 -9.805 1.00 95.12 100 GLU A N 1
ATOM 801 C CA . GLU A 1 100 ? 4.182 10.087 -10.602 1.00 95.12 100 GLU A CA 1
ATOM 802 C C . GLU A 1 100 ? 3.048 9.327 -11.295 1.00 95.12 100 GLU A C 1
ATOM 804 O O . GLU A 1 100 ? 2.099 9.957 -11.767 1.00 95.12 100 GLU A O 1
ATOM 809 N N . ARG A 1 101 ? 3.104 7.988 -11.333 1.00 95.88 101 ARG A N 1
ATOM 810 C CA . ARG A 1 101 ? 2.018 7.168 -11.886 1.00 95.88 101 ARG A CA 1
ATOM 811 C C . ARG A 1 101 ? 0.680 7.506 -11.232 1.00 95.88 101 ARG A C 1
ATOM 813 O O . ARG A 1 101 ? 0.594 7.655 -10.013 1.00 95.88 101 ARG A O 1
ATOM 820 N N . ASP A 1 102 ? -0.381 7.522 -12.034 1.00 97.62 102 ASP A N 1
ATOM 821 C CA . ASP A 1 102 ? -1.741 7.563 -11.503 1.00 97.62 102 ASP A CA 1
ATOM 822 C C . ASP A 1 102 ? -2.019 6.267 -10.714 1.00 97.62 102 ASP A C 1
ATOM 824 O O . ASP A 1 102 ? -1.966 5.181 -11.303 1.00 97.62 102 ASP A O 1
ATOM 828 N N . PRO A 1 103 ? -2.327 6.332 -9.401 1.00 97.38 103 PRO A N 1
ATOM 829 C CA . PRO A 1 103 ? -2.668 5.142 -8.626 1.00 97.38 103 PRO A CA 1
ATOM 830 C C . PRO A 1 103 ? -3.874 4.384 -9.192 1.00 97.38 103 PRO A C 1
ATOM 832 O O . PRO A 1 103 ? -3.966 3.175 -9.000 1.00 97.38 103 PRO A O 1
ATOM 835 N N . LEU A 1 1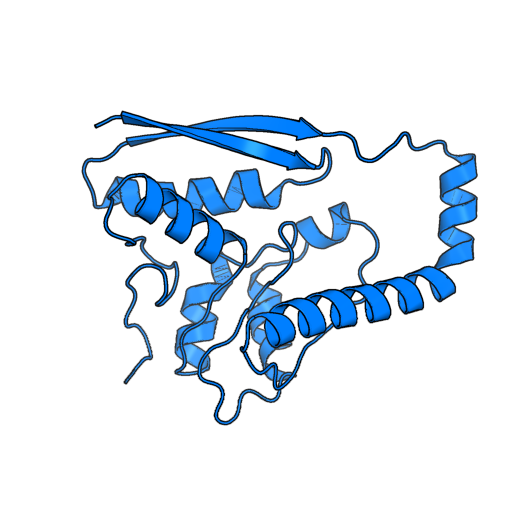04 ? -4.801 5.055 -9.884 1.00 98.25 104 LEU A N 1
ATOM 836 C CA . LEU A 1 104 ? -5.983 4.409 -10.458 1.00 98.25 104 LEU A CA 1
ATOM 837 C C . LEU A 1 104 ? -5.661 3.546 -11.680 1.00 98.25 104 LEU A C 1
ATOM 839 O O . LEU A 1 104 ? -6.428 2.628 -11.966 1.00 98.25 104 LEU A O 1
ATOM 843 N N . GLN A 1 105 ? -4.512 3.750 -12.332 1.00 97.44 105 GLN A N 1
ATOM 844 C CA . GLN A 1 105 ? -4.041 2.885 -13.419 1.00 97.44 105 GLN A CA 1
ATOM 845 C C . GLN A 1 105 ? -3.862 1.428 -12.953 1.00 97.44 105 GLN A C 1
ATOM 847 O O . GLN A 1 105 ? -4.043 0.498 -13.739 1.00 97.44 105 GLN A O 1
ATOM 852 N N . LEU A 1 106 ? -3.610 1.215 -11.653 1.00 97.75 106 LEU A N 1
ATOM 853 C CA . LEU A 1 106 ? -3.501 -0.121 -11.060 1.00 97.75 106 LEU A CA 1
ATOM 854 C C . LEU A 1 106 ? -4.798 -0.938 -11.160 1.00 97.75 106 LEU A C 1
ATOM 856 O O . LEU A 1 106 ? -4.743 -2.164 -11.112 1.00 97.75 106 LEU A O 1
ATOM 860 N N . LEU A 1 107 ? -5.956 -0.285 -11.319 1.00 98.12 107 LEU A N 1
ATOM 861 C CA . LEU A 1 107 ? -7.233 -0.970 -11.542 1.00 98.12 107 LEU A CA 1
ATOM 862 C C . LEU A 1 107 ? -7.288 -1.651 -12.911 1.00 98.12 107 LEU A C 1
ATOM 864 O O . LEU A 1 107 ? -7.946 -2.676 -13.049 1.00 98.12 107 LEU A O 1
ATOM 868 N N . GLU A 1 108 ? -6.594 -1.104 -13.907 1.00 97.56 108 GLU A N 1
ATOM 869 C CA . GLU A 1 108 ? -6.432 -1.747 -15.210 1.00 97.56 108 GLU A CA 1
ATOM 870 C C . GLU A 1 108 ? -5.284 -2.755 -15.164 1.00 97.56 108 GLU A C 1
ATOM 872 O O . GLU A 1 108 ? -5.427 -3.873 -15.656 1.00 97.56 108 GLU A O 1
ATOM 877 N N . ASP A 1 109 ? -4.168 -2.405 -14.516 1.00 96.94 109 ASP A N 1
ATOM 878 C CA . ASP A 1 109 ? -2.996 -3.280 -14.433 1.00 96.94 109 ASP A CA 1
ATOM 879 C C . ASP A 1 109 ? -3.323 -4.631 -13.788 1.00 96.94 109 ASP A C 1
ATOM 881 O O . ASP A 1 109 ? -2.885 -5.670 -14.278 1.00 96.94 109 ASP A O 1
ATOM 885 N N . VAL A 1 110 ? -4.133 -4.633 -12.725 1.00 96.62 110 VAL A N 1
ATOM 886 C CA . VAL A 1 110 ? -4.498 -5.856 -11.997 1.00 96.62 110 VAL A CA 1
ATOM 887 C C . VAL A 1 110 ? -5.316 -6.836 -12.844 1.00 96.62 110 VAL A C 1
ATOM 889 O O . VAL A 1 110 ? -5.296 -8.031 -12.574 1.00 96.62 110 VAL A O 1
ATOM 892 N N . THR A 1 111 ? -5.980 -6.372 -13.910 1.00 95.88 111 THR A N 1
ATOM 893 C CA . THR A 1 111 ? -6.727 -7.246 -14.839 1.00 95.88 111 THR A CA 1
ATOM 894 C C . THR A 1 111 ? -5.819 -8.128 -15.695 1.00 95.88 111 THR A C 1
ATOM 896 O O . THR A 1 111 ? -6.285 -9.087 -16.307 1.00 95.88 111 THR A O 1
ATOM 899 N N . ARG A 1 112 ? -4.520 -7.809 -15.742 1.00 96.69 112 ARG A N 1
ATOM 900 C CA . ARG A 1 112 ? -3.501 -8.586 -16.452 1.00 96.69 112 ARG A CA 1
ATOM 901 C C . ARG A 1 112 ? -2.902 -9.704 -15.592 1.00 96.69 112 ARG A C 1
ATOM 903 O O . ARG A 1 112 ? -2.135 -10.488 -16.139 1.00 96.69 112 ARG A O 1
ATOM 910 N N . LEU A 1 113 ? -3.208 -9.747 -14.290 1.00 96.12 113 LEU A N 1
ATOM 911 C CA . LEU A 1 113 ? -2.795 -10.825 -13.389 1.00 96.12 113 LEU A CA 1
ATOM 912 C C . LEU A 1 113 ? -3.785 -11.987 -13.446 1.00 96.12 113 LEU A C 1
ATOM 914 O O . LEU A 1 113 ? -5.001 -11.776 -13.451 1.00 96.12 113 LEU A O 1
ATOM 918 N N . ASP A 1 114 ? -3.277 -13.213 -13.365 1.00 97.31 114 ASP A N 1
ATOM 919 C CA . ASP A 1 114 ? -4.097 -14.367 -13.015 1.00 97.31 114 ASP A CA 1
ATOM 920 C C . ASP A 1 114 ? -4.430 -14.353 -11.513 1.00 97.31 114 ASP A C 1
ATOM 922 O O . ASP A 1 114 ? -3.705 -14.878 -10.668 1.00 97.31 114 ASP A O 1
ATOM 926 N N . THR A 1 115 ? -5.578 -13.762 -11.182 1.00 97.25 115 THR A N 1
ATOM 927 C CA . THR A 1 115 ? -6.103 -13.670 -9.811 1.00 97.25 115 THR A CA 1
ATOM 928 C C . THR A 1 115 ? -7.057 -14.811 -9.444 1.00 97.25 115 THR A C 1
ATOM 930 O O . THR A 1 115 ? -7.616 -14.826 -8.348 1.00 97.25 115 THR A O 1
ATOM 933 N N . ALA A 1 116 ? -7.270 -15.798 -10.320 1.00 96.56 116 ALA A N 1
ATOM 934 C CA . ALA A 1 116 ? -8.230 -16.862 -10.046 1.00 96.56 116 ALA A CA 1
ATOM 935 C C . ALA A 1 116 ? -7.773 -17.745 -8.870 1.00 96.56 116 ALA A C 1
ATOM 937 O O . ALA A 1 116 ? -6.725 -18.384 -8.933 1.00 96.56 116 ALA A O 1
ATOM 938 N N . GLY A 1 117 ? -8.575 -17.822 -7.807 1.00 96.25 117 GLY A N 1
ATOM 939 C CA . GLY A 1 117 ? -8.287 -18.678 -6.651 1.00 96.25 117 GLY A CA 1
ATOM 940 C C . GLY A 1 117 ? -7.157 -18.184 -5.743 1.00 96.25 117 GLY A C 1
ATOM 941 O O . GLY A 1 117 ? -6.681 -18.964 -4.926 1.00 96.25 117 GLY A O 1
ATOM 942 N N . VAL A 1 118 ? -6.725 -16.924 -5.872 1.00 98.06 118 VAL A N 1
ATOM 943 C CA . VAL A 1 118 ? -5.778 -16.323 -4.922 1.00 98.06 118 VAL A CA 1
ATOM 944 C C . VAL A 1 118 ? -6.497 -15.899 -3.641 1.00 98.06 118 VAL A C 1
ATOM 946 O O . VAL A 1 118 ? -7.628 -15.417 -3.689 1.00 98.06 118 VAL A O 1
ATOM 949 N N . ASP A 1 119 ? -5.821 -16.006 -2.497 1.00 98.25 119 ASP A N 1
ATOM 950 C CA . ASP A 1 119 ? -6.360 -15.537 -1.211 1.00 98.25 119 ASP A CA 1
ATOM 951 C C . ASP A 1 119 ? -6.245 -14.016 -1.041 1.00 98.25 119 ASP A C 1
ATOM 953 O O . ASP A 1 119 ? -6.978 -13.402 -0.264 1.00 98.25 119 ASP A O 1
ATOM 957 N N . THR A 1 120 ? -5.289 -13.387 -1.731 1.00 98.25 120 THR A N 1
ATOM 958 C CA . THR A 1 120 ? -5.072 -11.942 -1.670 1.00 98.25 120 THR A CA 1
ATOM 959 C C . THR A 1 120 ? -4.343 -11.418 -2.900 1.00 98.25 120 THR A C 1
ATOM 961 O O . THR A 1 120 ? -3.634 -12.159 -3.578 1.00 98.25 120 THR A O 1
ATOM 964 N N . VAL A 1 121 ? -4.463 -10.112 -3.145 1.00 98.50 121 VAL A N 1
ATOM 965 C CA . VAL A 1 121 ? -3.658 -9.392 -4.137 1.00 98.50 121 VAL A CA 1
ATOM 966 C C . VAL A 1 121 ? -2.845 -8.289 -3.462 1.00 98.50 121 VAL A C 1
ATOM 968 O O . VAL A 1 121 ? -3.379 -7.428 -2.758 1.00 98.50 121 VAL A O 1
ATOM 971 N N . VAL A 1 122 ? -1.536 -8.276 -3.720 1.00 98.44 122 VAL A N 1
ATOM 972 C CA . VAL A 1 122 ? -0.655 -7.148 -3.388 1.00 98.44 122 VAL A CA 1
ATOM 973 C C . VAL A 1 122 ? -0.650 -6.188 -4.577 1.00 98.44 122 VAL A C 1
ATOM 975 O O . VAL A 1 122 ? 0.085 -6.382 -5.539 1.00 98.44 122 VAL A O 1
ATOM 978 N N . LEU A 1 123 ? -1.475 -5.141 -4.517 1.00 97.81 123 LEU A N 1
ATOM 979 C CA . LEU A 1 123 ? -1.674 -4.194 -5.621 1.00 97.81 123 LEU A CA 1
ATOM 980 C C . LEU A 1 123 ? -0.419 -3.361 -5.921 1.00 97.81 123 LEU A C 1
ATOM 982 O O . LEU A 1 123 ? -0.193 -2.946 -7.051 1.00 97.81 123 LEU A O 1
ATOM 986 N N . SER A 1 124 ? 0.402 -3.113 -4.899 1.00 96.94 124 SER A N 1
ATOM 987 C CA . SER A 1 124 ? 1.723 -2.504 -5.046 1.00 96.94 124 SER A CA 1
ATOM 988 C C . SER A 1 124 ? 2.661 -3.006 -3.952 1.00 96.94 124 SER A C 1
ATOM 990 O O . SER A 1 124 ? 2.449 -2.740 -2.765 1.00 96.94 124 SER A O 1
ATOM 992 N N . ALA A 1 125 ? 3.715 -3.718 -4.357 1.00 93.81 125 ALA A N 1
ATOM 993 C CA . ALA A 1 125 ? 4.810 -4.133 -3.478 1.00 93.81 125 ALA A CA 1
ATOM 994 C C . ALA A 1 125 ? 5.905 -3.051 -3.342 1.00 93.81 125 ALA A C 1
ATOM 996 O O . ALA A 1 125 ? 6.764 -3.125 -2.461 1.00 93.81 125 ALA A O 1
ATOM 997 N N . CYS A 1 126 ? 5.876 -2.007 -4.177 1.00 91.19 126 CYS A N 1
ATOM 998 C CA . CYS A 1 126 ? 6.878 -0.944 -4.182 1.00 91.19 126 CYS A CA 1
ATOM 999 C C . CYS A 1 126 ? 6.488 0.200 -3.233 1.00 91.19 126 CYS A C 1
ATOM 1001 O O . CYS A 1 126 ? 5.397 0.754 -3.325 1.00 91.19 126 CYS A O 1
ATOM 1003 N N . VAL A 1 127 ? 7.416 0.627 -2.368 1.00 90.12 127 VAL A N 1
ATOM 1004 C CA . VAL A 1 127 ? 7.220 1.766 -1.442 1.00 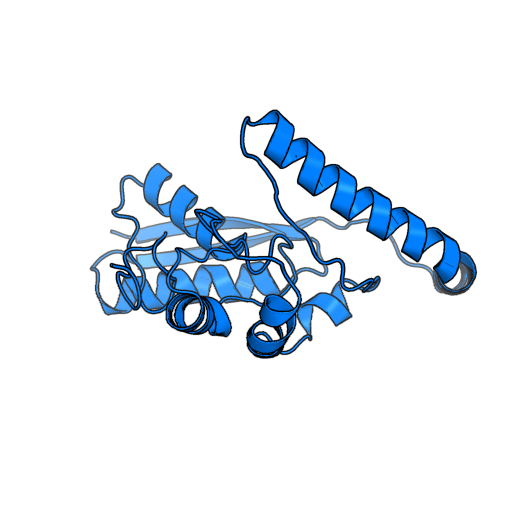90.12 127 VAL A CA 1
ATOM 1005 C C . VAL A 1 127 ? 7.030 3.116 -2.145 1.00 90.12 127 VAL A C 1
ATOM 1007 O O . VAL A 1 127 ? 6.623 4.090 -1.515 1.00 90.12 127 VAL A O 1
ATOM 1010 N N . GLN A 1 128 ? 7.388 3.221 -3.423 1.00 92.62 128 GLN A N 1
ATOM 1011 C CA . GLN A 1 128 ? 7.263 4.455 -4.194 1.00 92.62 128 GLN A CA 1
ATOM 1012 C C . GLN A 1 128 ? 6.031 4.469 -5.096 1.00 92.62 128 GLN A C 1
ATOM 1014 O O . GLN A 1 128 ? 5.560 5.545 -5.444 1.00 92.62 128 GLN A O 1
ATOM 1019 N N . MET A 1 129 ? 5.488 3.315 -5.473 1.00 97.00 129 MET A N 1
ATOM 1020 C CA . MET A 1 129 ? 4.363 3.274 -6.400 1.00 97.00 129 MET A CA 1
ATOM 1021 C C . MET A 1 129 ? 3.059 3.592 -5.658 1.00 97.00 129 MET A C 1
ATOM 1023 O O . MET A 1 129 ? 2.683 2.813 -4.773 1.00 97.00 129 MET A O 1
ATOM 1027 N N . PRO A 1 130 ? 2.375 4.705 -5.988 1.00 98.25 130 PRO A N 1
ATOM 1028 C CA . PRO A 1 130 ? 1.137 5.074 -5.323 1.00 98.25 130 PRO A CA 1
ATOM 1029 C C . PRO A 1 130 ? 0.051 4.048 -5.648 1.00 98.25 130 PRO A C 1
ATOM 1031 O O . PRO A 1 130 ? -0.079 3.587 -6.778 1.00 98.25 130 PRO A O 1
ATOM 1034 N N . SER A 1 131 ? -0.718 3.672 -4.634 1.00 98.50 131 SER A N 1
ATOM 1035 C CA . SER A 1 131 ? -1.716 2.605 -4.691 1.00 98.50 131 SER A CA 1
ATOM 1036 C C . SER A 1 131 ? -2.932 2.844 -3.805 1.00 98.50 131 SER A C 1
ATOM 1038 O O . SER A 1 131 ? -3.989 2.274 -4.069 1.00 98.50 131 SER A O 1
ATOM 1040 N N . PHE A 1 132 ? -2.826 3.695 -2.777 1.00 98.56 132 PHE A N 1
ATOM 1041 C CA . PHE A 1 132 ? -3.837 3.822 -1.727 1.00 98.56 132 PHE A CA 1
ATOM 1042 C C . PHE A 1 132 ? -5.231 4.140 -2.285 1.00 98.56 132 PHE A C 1
ATOM 1044 O O . PHE A 1 132 ? -6.205 3.506 -1.892 1.00 98.56 132 PHE A O 1
ATOM 1051 N N . ALA A 1 133 ? -5.322 5.037 -3.274 1.00 98.06 133 ALA A N 1
ATOM 1052 C CA . ALA A 1 133 ? -6.594 5.430 -3.889 1.00 98.06 133 ALA A CA 1
ATOM 1053 C C . ALA A 1 133 ? -7.305 4.289 -4.653 1.00 98.06 133 ALA A C 1
ATOM 1055 O O . ALA A 1 133 ? -8.504 4.380 -4.921 1.00 98.06 133 ALA A O 1
ATOM 1056 N N . ALA A 1 134 ? -6.572 3.234 -5.019 1.00 98.38 134 ALA A N 1
ATOM 1057 C CA . ALA A 1 134 ? -7.078 2.092 -5.770 1.00 98.38 134 ALA A CA 1
ATOM 1058 C C . ALA A 1 134 ? -7.381 0.868 -4.893 1.00 98.38 134 ALA A C 1
ATOM 1060 O O . ALA A 1 134 ? -8.093 -0.017 -5.357 1.00 98.38 134 ALA A O 1
ATOM 1061 N N . ILE A 1 135 ? -6.908 0.816 -3.639 1.00 98.50 135 ILE A N 1
ATOM 1062 C CA . ILE A 1 135 ? -7.005 -0.377 -2.776 1.00 98.50 135 ILE A CA 1
ATOM 1063 C C . ILE A 1 135 ? -8.446 -0.884 -2.642 1.00 98.50 135 ILE A C 1
ATOM 1065 O O . ILE A 1 135 ? -8.731 -2.022 -3.011 1.00 98.50 135 ILE A O 1
ATOM 1069 N N . GLU A 1 136 ? -9.369 -0.059 -2.137 1.00 98.19 136 GLU A N 1
ATOM 1070 C CA . GLU A 1 136 ? -10.740 -0.526 -1.891 1.00 98.19 136 GLU A CA 1
ATOM 1071 C C . GLU A 1 136 ? -11.508 -0.791 -3.192 1.00 98.19 136 GLU A C 1
ATOM 1073 O O . GLU A 1 136 ? -12.296 -1.730 -3.268 1.00 98.19 136 GLU A O 1
ATOM 1078 N N . ARG A 1 137 ? -11.224 -0.026 -4.252 1.00 98.31 137 ARG A N 1
ATOM 1079 C CA . ARG A 1 137 ? -11.824 -0.242 -5.578 1.00 98.31 137 ARG A CA 1
ATOM 1080 C C . ARG A 1 137 ? -11.375 -1.566 -6.194 1.00 98.31 137 ARG A C 1
ATOM 1082 O O . ARG A 1 137 ? -12.207 -2.292 -6.728 1.00 98.31 137 ARG A O 1
ATOM 1089 N N . ALA A 1 138 ? -10.088 -1.893 -6.088 1.00 98.19 138 ALA A N 1
ATOM 1090 C CA . ALA A 1 138 ? -9.547 -3.170 -6.535 1.00 98.19 138 ALA A CA 1
ATOM 1091 C C . ALA A 1 138 ? -10.142 -4.327 -5.724 1.00 98.19 138 ALA A C 1
ATOM 1093 O O . ALA A 1 138 ? -10.561 -5.321 -6.304 1.00 98.19 138 ALA A O 1
ATOM 1094 N N . GLN A 1 139 ? -10.255 -4.177 -4.401 1.00 98.44 139 GLN A N 1
ATOM 1095 C CA . GLN A 1 139 ? -10.881 -5.186 -3.544 1.00 98.44 139 GLN A CA 1
ATOM 1096 C C . GLN A 1 139 ? -12.337 -5.450 -3.931 1.00 98.44 139 GLN A C 1
ATOM 1098 O O . GLN A 1 139 ? -12.736 -6.602 -4.072 1.00 98.44 139 GLN A O 1
ATOM 1103 N N . LEU A 1 140 ? -13.116 -4.388 -4.147 1.00 97.81 140 LEU A N 1
ATOM 1104 C CA . LEU A 1 140 ? -14.497 -4.488 -4.614 1.00 97.81 140 LEU A CA 1
ATOM 1105 C C . LEU A 1 140 ? -14.604 -5.214 -5.960 1.00 97.81 140 LEU A C 1
ATOM 1107 O O . LEU A 1 140 ? -15.523 -6.005 -6.146 1.00 97.81 140 LEU A O 1
ATOM 1111 N N . ALA A 1 141 ? -13.684 -4.942 -6.887 1.00 96.94 141 ALA A N 1
ATOM 1112 C CA . ALA A 1 141 ? -13.687 -5.550 -8.213 1.00 96.94 141 ALA A CA 1
ATOM 1113 C C . ALA A 1 141 ? -13.263 -7.028 -8.197 1.00 96.94 141 ALA A C 1
ATOM 1115 O O . ALA A 1 141 ? -13.814 -7.828 -8.947 1.00 96.94 141 ALA A O 1
ATOM 1116 N N . LEU A 1 142 ? -12.288 -7.385 -7.358 1.00 97.00 142 LEU A N 1
ATOM 1117 C CA . LEU A 1 142 ? -11.704 -8.727 -7.320 1.00 97.00 142 LEU A CA 1
ATOM 1118 C C . LEU A 1 142 ? -12.440 -9.685 -6.378 1.00 97.00 142 LEU A C 1
ATOM 1120 O O . LEU A 1 142 ? -12.341 -10.896 -6.546 1.00 97.00 142 LEU A O 1
ATOM 1124 N N . GLY A 1 143 ? -13.143 -9.168 -5.369 1.00 97.25 143 GLY A N 1
ATOM 1125 C CA . GLY A 1 143 ? -13.827 -9.990 -4.368 1.00 97.25 143 GLY A CA 1
ATOM 1126 C C . GLY A 1 143 ? -12.893 -10.725 -3.397 1.00 97.25 143 GLY A C 1
ATOM 1127 O O . GLY A 1 143 ? -13.344 -11.592 -2.653 1.00 97.25 143 GLY A O 1
ATOM 1128 N N . VAL A 1 144 ? -11.603 -10.377 -3.381 1.00 97.94 144 VAL A N 1
ATOM 1129 C CA . VAL A 1 144 ? -10.588 -10.915 -2.461 1.00 97.94 144 VAL A CA 1
ATOM 1130 C C . VAL A 1 144 ? -9.860 -9.773 -1.751 1.00 97.94 144 VAL A C 1
ATOM 1132 O O . VAL A 1 144 ? -9.788 -8.671 -2.302 1.00 97.94 144 VAL A O 1
ATOM 1135 N N . PRO A 1 145 ? -9.320 -9.981 -0.535 1.00 98.50 145 PRO A N 1
ATOM 1136 C CA . PRO A 1 145 ? -8.523 -8.979 0.166 1.00 98.50 145 PRO A CA 1
ATOM 1137 C C . PRO A 1 145 ? -7.422 -8.376 -0.715 1.00 98.50 145 PRO A C 1
ATOM 1139 O O . PRO A 1 145 ? -6.649 -9.105 -1.338 1.00 98.50 145 PRO A O 1
ATOM 1142 N N . VAL A 1 146 ? -7.304 -7.046 -0.712 1.00 98.62 146 VAL A N 1
ATOM 1143 C CA . VAL A 1 146 ? -6.239 -6.326 -1.427 1.00 98.62 146 VAL A CA 1
ATOM 1144 C C . VAL A 1 146 ? -5.389 -5.532 -0.444 1.00 98.62 146 VAL A C 1
ATOM 1146 O O . VAL A 1 146 ? -5.899 -4.934 0.507 1.00 98.62 146 VAL A O 1
ATOM 1149 N N . THR A 1 147 ? -4.078 -5.521 -0.669 1.00 98.56 147 THR A N 1
ATOM 1150 C CA . THR A 1 147 ? -3.118 -4.769 0.143 1.00 98.56 147 THR A CA 1
ATOM 1151 C C . THR A 1 147 ? -2.053 -4.082 -0.708 1.00 98.56 147 THR A C 1
ATOM 1153 O O . THR A 1 147 ? -1.962 -4.277 -1.917 1.00 98.56 147 THR A O 1
ATOM 1156 N N . SER A 1 148 ? -1.225 -3.269 -0.064 1.00 98.62 148 SER A N 1
ATOM 1157 C CA . SER A 1 148 ? -0.000 -2.699 -0.621 1.00 98.62 148 SER A CA 1
ATOM 1158 C C . SER A 1 148 ? 1.047 -2.539 0.473 1.00 98.62 148 SER A C 1
ATOM 1160 O O . SER A 1 148 ? 0.753 -2.673 1.666 1.00 98.62 148 SER A O 1
ATOM 1162 N N . THR A 1 149 ? 2.275 -2.193 0.098 1.00 97.06 149 THR A N 1
ATOM 1163 C CA . THR A 1 149 ? 3.339 -1.923 1.070 1.00 97.06 149 THR A CA 1
ATOM 1164 C C . THR A 1 149 ? 2.964 -0.808 2.051 1.00 97.06 149 THR A C 1
ATOM 1166 O O . THR A 1 149 ? 3.252 -0.931 3.245 1.00 97.06 149 THR A O 1
ATOM 1169 N N . ALA A 1 150 ? 2.258 0.241 1.611 1.00 98.31 150 ALA A N 1
ATOM 1170 C CA . ALA A 1 150 ? 1.799 1.313 2.496 1.00 98.31 150 ALA A CA 1
ATOM 1171 C C . ALA A 1 150 ? 0.744 0.821 3.505 1.00 98.31 150 ALA A C 1
ATOM 1173 O O . ALA A 1 150 ? 0.858 1.104 4.702 1.00 98.31 150 ALA A O 1
ATOM 1174 N N . VAL A 1 151 ? -0.227 0.019 3.051 1.00 98.69 151 VAL A N 1
ATOM 1175 C CA . VAL A 1 151 ? -1.263 -0.603 3.899 1.00 98.69 151 VAL A CA 1
ATOM 1176 C C . VAL A 1 151 ? -0.644 -1.556 4.924 1.00 98.69 151 VAL A C 1
ATOM 1178 O O . VAL A 1 151 ? -0.904 -1.430 6.124 1.00 98.69 151 VAL A O 1
ATOM 1181 N N . CYS A 1 152 ? 0.236 -2.462 4.487 1.00 98.50 152 CYS A N 1
ATOM 1182 C CA . CYS A 1 152 ? 0.968 -3.377 5.365 1.00 98.50 152 CYS A CA 1
ATOM 1183 C C . CYS A 1 152 ? 1.797 -2.613 6.409 1.00 98.50 152 CYS A C 1
ATOM 1185 O O . CYS A 1 152 ? 1.765 -2.949 7.596 1.00 98.50 152 CYS A O 1
ATOM 1187 N N . THR A 1 153 ? 2.492 -1.551 5.988 1.00 98.12 153 THR A N 1
ATOM 1188 C CA . THR A 1 153 ? 3.284 -0.689 6.878 1.00 98.12 153 THR A CA 1
ATOM 1189 C C . THR A 1 153 ? 2.407 -0.037 7.944 1.00 98.12 153 THR A C 1
ATOM 1191 O O . THR A 1 153 ? 2.705 -0.136 9.136 1.00 98.12 153 THR A O 1
ATOM 1194 N N . ALA A 1 154 ? 1.290 0.573 7.540 1.00 98.56 154 ALA A N 1
ATOM 1195 C CA . ALA A 1 154 ? 0.356 1.210 8.461 1.00 98.56 154 ALA A CA 1
ATOM 1196 C C . ALA A 1 154 ? -0.246 0.201 9.453 1.00 98.56 154 ALA A C 1
ATOM 1198 O O . ALA A 1 154 ? -0.264 0.460 10.660 1.00 98.56 154 ALA A O 1
ATOM 1199 N N . ARG A 1 155 ? -0.645 -0.989 8.980 1.00 98.62 155 ARG A N 1
ATOM 1200 C CA . ARG A 1 155 ? -1.135 -2.082 9.834 1.00 98.62 155 ARG A CA 1
ATOM 1201 C C . ARG A 1 155 ? -0.094 -2.488 10.877 1.00 98.62 155 ARG A C 1
ATOM 1203 O O . ARG A 1 155 ? -0.431 -2.634 12.050 1.00 98.62 155 ARG A O 1
ATOM 1210 N N . GLN A 1 156 ? 1.166 -2.664 10.480 1.00 98.31 156 GLN A N 1
ATOM 1211 C CA . GLN A 1 156 ? 2.237 -3.041 11.408 1.00 98.31 156 GLN A CA 1
ATOM 1212 C C . GLN A 1 156 ? 2.522 -1.948 12.443 1.00 98.31 156 GLN A C 1
ATOM 1214 O O . GLN A 1 156 ? 2.717 -2.258 13.619 1.00 98.31 156 GLN A O 1
ATOM 1219 N N . MET A 1 157 ? 2.482 -0.673 12.045 1.00 98.25 157 MET A N 1
ATOM 1220 C CA . MET A 1 157 ? 2.582 0.452 12.980 1.00 98.25 157 MET A CA 1
ATOM 1221 C C . MET A 1 157 ? 1.448 0.419 14.013 1.00 98.25 157 MET A C 1
ATOM 1223 O O . MET A 1 157 ? 1.723 0.483 15.208 1.00 98.25 157 MET A O 1
ATOM 1227 N N . MET A 1 158 ? 0.192 0.250 13.581 1.00 98.12 158 MET A N 1
ATOM 1228 C CA . MET A 1 158 ? -0.958 0.150 14.493 1.00 98.12 158 MET A CA 1
ATOM 1229 C C . MET A 1 158 ? -0.808 -1.028 15.462 1.00 98.12 158 MET A C 1
ATOM 1231 O O . MET A 1 158 ? -0.929 -0.838 16.672 1.00 98.12 158 MET A O 1
ATOM 1235 N N . ARG A 1 159 ? -0.431 -2.214 14.960 1.00 97.38 159 ARG A N 1
ATOM 1236 C CA . ARG A 1 159 ? -0.182 -3.401 15.796 1.00 97.38 159 ARG A CA 1
ATOM 1237 C C . ARG A 1 159 ? 0.880 -3.150 16.863 1.00 97.38 159 ARG A C 1
ATOM 1239 O O . ARG A 1 159 ? 0.662 -3.490 18.022 1.00 97.38 159 ARG A O 1
ATOM 1246 N N . ARG A 1 160 ? 2.016 -2.540 16.503 1.00 97.44 160 ARG A N 1
ATOM 1247 C CA . ARG A 1 160 ? 3.095 -2.226 17.460 1.00 97.44 160 ARG A CA 1
ATOM 1248 C C . ARG A 1 160 ? 2.686 -1.199 18.514 1.00 97.44 160 ARG A C 1
ATOM 1250 O O . ARG A 1 160 ? 3.245 -1.207 19.604 1.00 97.44 160 ARG A O 1
ATOM 1257 N N . LEU A 1 161 ? 1.725 -0.336 18.199 1.00 97.25 161 LEU A N 1
ATOM 1258 C CA . LEU A 1 161 ? 1.163 0.637 19.134 1.00 97.25 161 LEU A CA 1
ATOM 1259 C C . LEU A 1 161 ? 0.020 0.065 19.991 1.00 97.25 161 LEU A C 1
ATOM 1261 O O . LEU A 1 161 ? -0.535 0.798 20.806 1.00 97.25 161 LEU A O 1
ATOM 1265 N N . GLY A 1 162 ? -0.340 -1.213 19.814 1.00 97.50 162 GLY A N 1
ATOM 1266 C CA . GLY A 1 162 ? -1.477 -1.834 20.498 1.00 97.50 162 GLY A CA 1
ATOM 1267 C C . GLY A 1 162 ? -2.833 -1.305 20.025 1.00 97.50 162 GLY A C 1
ATOM 1268 O O . GLY A 1 162 ? -3.811 -1.380 20.762 1.00 97.50 162 GLY A O 1
ATOM 1269 N N . LEU A 1 163 ? -2.889 -0.738 18.818 1.00 97.62 163 LEU A N 1
ATOM 1270 C CA . LEU A 1 163 ? -4.095 -0.168 18.233 1.00 97.62 163 LEU A CA 1
ATOM 1271 C C . LEU A 1 163 ? -4.769 -1.171 17.299 1.00 97.62 163 LEU A C 1
ATOM 1273 O O . LEU A 1 163 ? -4.107 -1.926 16.584 1.00 97.62 163 LEU A O 1
ATOM 1277 N N . GLU A 1 164 ? -6.098 -1.127 17.263 1.00 96.94 164 GLU A N 1
ATOM 1278 C CA . GLU A 1 164 ? -6.885 -1.869 16.282 1.00 96.94 164 GLU A CA 1
ATOM 1279 C C . GLU A 1 164 ? -6.490 -1.451 14.858 1.00 96.94 164 GLU A C 1
ATOM 1281 O O . GLU A 1 164 ? -6.349 -0.261 14.580 1.00 96.94 164 GLU A O 1
ATOM 1286 N N . ALA A 1 165 ? -6.315 -2.403 13.943 1.00 97.38 165 ALA A N 1
ATOM 1287 C CA . ALA A 1 165 ? -5.918 -2.126 12.564 1.00 97.38 165 ALA A CA 1
ATOM 1288 C C . ALA A 1 165 ? -7.127 -1.696 11.717 1.00 97.38 165 ALA A C 1
ATOM 1290 O O . ALA A 1 165 ? -7.650 -2.485 10.936 1.00 97.38 165 ALA A O 1
ATOM 1291 N N . VAL A 1 166 ? -7.568 -0.450 11.901 1.00 97.44 166 VAL A N 1
ATOM 1292 C CA . VAL A 1 166 ? -8.722 0.131 11.200 1.00 97.44 166 VAL A CA 1
ATOM 1293 C C . VAL A 1 166 ? -8.357 1.471 10.576 1.00 97.44 166 VAL A C 1
ATOM 1295 O O . VAL A 1 166 ? -7.845 2.364 11.267 1.00 97.44 166 VAL A O 1
ATOM 1298 N N . ALA A 1 167 ? -8.646 1.606 9.283 1.00 97.50 167 ALA A N 1
ATOM 1299 C CA . ALA A 1 167 ? -8.645 2.859 8.542 1.00 97.50 167 ALA A CA 1
ATOM 1300 C C . ALA A 1 167 ? -9.654 2.784 7.374 1.00 97.50 167 ALA A C 1
ATOM 1302 O O . ALA A 1 167 ? -9.662 1.788 6.650 1.00 97.50 167 ALA A O 1
ATOM 1303 N N . PRO A 1 168 ? -10.480 3.824 7.162 1.00 97.00 168 PRO A N 1
ATOM 1304 C CA . PRO A 1 168 ? -11.388 3.908 6.017 1.00 97.00 168 PRO A CA 1
ATOM 1305 C C . PRO A 1 168 ? -10.662 3.804 4.681 1.00 97.00 168 PRO A C 1
ATOM 1307 O O . PRO A 1 168 ? -9.527 4.270 4.562 1.00 97.00 168 PRO A O 1
ATOM 1310 N N . ASP A 1 169 ? -11.348 3.235 3.691 1.00 96.12 169 ASP A N 1
ATOM 1311 C CA . ASP A 1 169 ? -10.922 3.165 2.289 1.00 96.12 169 ASP A CA 1
ATOM 1312 C C . ASP A 1 169 ? -9.592 2.415 2.054 1.00 96.12 169 ASP A C 1
ATOM 1314 O O . ASP A 1 169 ? -9.003 2.474 0.976 1.00 96.12 169 ASP A O 1
ATOM 1318 N N . ALA A 1 170 ? -9.102 1.687 3.066 1.00 97.31 170 ALA A N 1
ATOM 1319 C CA . ALA A 1 170 ? -7.756 1.112 3.101 1.00 97.31 170 ALA A CA 1
ATOM 1320 C C . ALA A 1 170 ? -7.718 -0.424 2.982 1.00 97.31 170 ALA A C 1
ATOM 1322 O O . ALA A 1 170 ? -6.704 -1.053 3.293 1.00 97.31 170 ALA A O 1
ATOM 1323 N N . GLY A 1 171 ? -8.820 -1.022 2.521 1.00 97.75 171 GLY A N 1
ATOM 1324 C CA . GLY A 1 171 ? -8.935 -2.457 2.258 1.00 97.75 171 GLY A CA 1
ATOM 1325 C C . GLY A 1 171 ? -9.067 -3.324 3.512 1.00 97.75 171 GLY A C 1
ATOM 1326 O O . GLY A 1 171 ? -9.100 -2.856 4.655 1.00 97.75 171 GLY A O 1
ATOM 1327 N N . ALA A 1 172 ? -9.171 -4.632 3.295 1.00 98.19 172 ALA A N 1
ATOM 1328 C CA . ALA A 1 172 ? -9.489 -5.608 4.332 1.00 98.19 172 ALA A CA 1
ATOM 1329 C C . ALA A 1 172 ? -8.423 -5.727 5.410 1.00 98.19 172 ALA A C 1
ATOM 1331 O O . ALA A 1 172 ? -8.725 -5.954 6.585 1.00 98.19 172 ALA A O 1
ATOM 1332 N N . TYR A 1 173 ? -7.164 -5.484 5.047 1.00 98.19 173 TYR A N 1
ATOM 1333 C CA . TYR A 1 173 ? -6.078 -5.508 6.013 1.00 98.19 173 TYR A CA 1
ATOM 1334 C C . TYR A 1 173 ? -6.117 -4.339 7.007 1.00 98.19 173 TYR A C 1
ATOM 1336 O O . TYR A 1 173 ? -5.398 -4.391 8.010 1.00 98.19 173 TYR A O 1
ATOM 1344 N N . LEU A 1 174 ? -6.974 -3.345 6.773 1.00 98.38 174 LEU A N 1
ATOM 1345 C CA . LEU A 1 174 ? -7.266 -2.234 7.674 1.00 98.38 174 LEU A CA 1
ATOM 1346 C C . LEU A 1 174 ? -8.772 -2.125 7.979 1.00 98.38 174 LEU A C 1
ATOM 1348 O O . LEU A 1 174 ? -9.294 -1.036 8.202 1.00 98.38 174 LEU A O 1
ATOM 1352 N N . GLY A 1 175 ? -9.469 -3.265 8.021 1.00 96.75 175 GLY A N 1
ATOM 1353 C CA . GLY A 1 175 ? -10.803 -3.383 8.618 1.00 96.75 175 GLY A CA 1
ATOM 1354 C C . GLY A 1 175 ? -11.986 -3.280 7.654 1.00 96.75 175 GLY A C 1
ATOM 1355 O O . GLY A 1 175 ? -13.119 -3.475 8.094 1.00 96.75 175 GLY A O 1
ATOM 1356 N N . SER A 1 176 ? -11.769 -3.022 6.359 1.00 97.00 176 SER A N 1
ATOM 1357 C CA . SER A 1 176 ? -12.870 -3.021 5.384 1.00 97.00 176 SER A CA 1
ATOM 1358 C C . SER A 1 176 ? -13.378 -4.440 5.095 1.00 97.00 176 SER A C 1
ATOM 1360 O O . SER A 1 176 ? -12.604 -5.378 4.932 1.00 97.00 176 SER A O 1
ATOM 1362 N N . LYS A 1 177 ? -14.696 -4.604 4.979 1.00 96.06 177 LYS A N 1
ATOM 1363 C CA . LYS A 1 177 ? -15.330 -5.841 4.480 1.00 96.06 177 LYS A CA 1
ATOM 1364 C C . LYS A 1 177 ? -15.944 -5.656 3.091 1.00 96.06 177 LYS A C 1
ATOM 1366 O O . LYS A 1 177 ? -16.683 -6.513 2.621 1.00 96.06 177 LYS A O 1
ATOM 1371 N N . ALA A 1 178 ? -15.690 -4.515 2.453 1.00 92.56 178 ALA A N 1
ATOM 1372 C CA . ALA A 1 178 ? -16.307 -4.158 1.187 1.00 92.56 178 ALA A CA 1
ATOM 1373 C C . ALA A 1 178 ? -15.934 -5.174 0.097 1.00 92.56 178 ALA A C 1
ATOM 1375 O O . ALA A 1 178 ? -14.751 -5.426 -0.130 1.00 92.56 178 ALA A O 1
ATOM 1376 N N . GLY A 1 179 ? -16.945 -5.756 -0.554 1.00 91.25 179 GLY A N 1
ATOM 1377 C CA . GLY A 1 179 ? -16.768 -6.707 -1.657 1.00 91.25 179 GLY A CA 1
ATOM 1378 C C . GLY A 1 179 ? -16.336 -8.116 -1.253 1.00 91.25 179 GLY A C 1
ATOM 1379 O O . GLY A 1 179 ? -16.165 -8.945 -2.136 1.00 91.25 179 GLY A O 1
ATOM 1380 N N . LEU A 1 180 ? -16.174 -8.401 0.043 1.00 94.50 180 LEU A N 1
ATOM 1381 C CA . LEU A 1 180 ? -15.788 -9.725 0.536 1.00 94.50 180 LEU A CA 1
ATOM 1382 C C . LEU A 1 180 ? -17.014 -10.493 1.045 1.00 94.50 180 LEU A C 1
ATOM 1384 O O . LEU A 1 180 ? -17.915 -9.889 1.635 1.00 94.50 180 LEU A O 1
ATOM 1388 N N . VAL A 1 181 ? -17.033 -11.807 0.807 1.00 75.88 181 VAL A N 1
ATOM 1389 C CA . VAL A 1 181 ? -18.087 -12.743 1.251 1.00 75.88 181 VAL A CA 1
ATOM 1390 C C . VAL A 1 181 ? -17.757 -13.316 2.625 1.00 75.88 181 VAL A C 1
ATOM 1392 O O . VAL A 1 181 ? -16.575 -13.656 2.853 1.00 75.88 181 VAL A O 1
#

Secondary structure (DSSP, 8-state):
-EEEEEEEEETT--SHHHHHHHHHHHHHHHSS-EEEEEEEEEP-----HHHHHHHHHTHHHHHHHHHHHHHHHHHHHHHTT-------------HHHHHHS-GGGHHHHGGGS--TT-S-EEEE--SSS--HHHHHHHHHHHSS-EEEHHHHHHHHHHHHTT-----TTS-GGGT--TT--

Sequence (181 aa):
MNYRIGQIVPSSNITMEREVPAIFAGRMRQLPERFSFHSSRVRLHRVVAQELERMNRDMGRCALELAELTRTVVEYIESEGIEVKDAINFSILDNLEVGERDPLQLLEDVTRLDTAGVDTVVLSACVQMPSFAAIERAQLALGVPVTSTAVCTARQMMRRLGLEAVAPDAGAYLGSKAGLV

Organism: NCBI:txid1127483

pLDDT: mean 89.34, std 14.93, range [41.19, 98.69]